Protein AF-A0A6B2G5B0-F1 (afdb_monomer_lite)

Foldseek 3Di:
DVQVVLVPPDAPAELEQEAALVCLQVSLLVSFLPDDLSNLSHQYHYHHPPDPDDDSPVVVLVSQQSNLVVCAPCVQQQWDQDPPPRAIDGRPVSVVRVCNVSVVSSVVSSVVSCSSVVHDHDGHHDPPD

pLDDT: mean 89.46, std 9.08, range [55.66, 98.06]

Radius of gyration: 15.15 Å; chains: 1; bounding box: 42×37×38 Å

InterPro domains:
  IPR000569 HECT domain [PF00632] (67-126)
  IPR000569 HECT domain [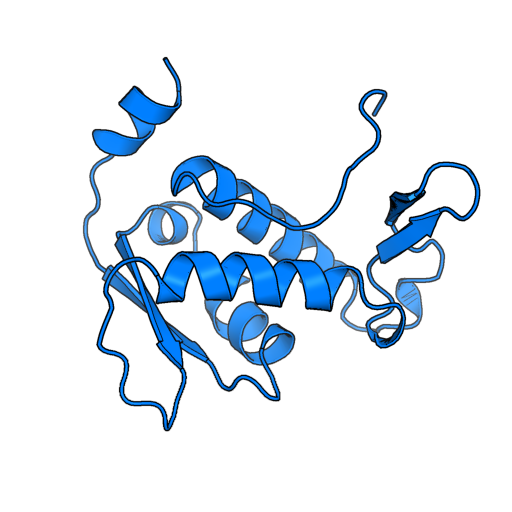PS50237] (36-129)
  IPR035983 HECT, E3 ligase catalytic domain [SSF56204] (3-125)
  IPR050409 E3 ubiquitin-protein ligase [PTHR11254] (13-126)

Organism: Myxobolus squamalis (NCBI:txid59785)

Secondary structure (DSSP, 8-state):
-HHHHHHTS---SEEEEEE-GGGHHHHHHHHHTTS-HHHHTSEEEEEETTS----TTHHHHHHHHHHHHHHT-GGGSSEEE-TTT--EEE-TTGGGSTTHHHHHHHHHHHHHHHHHTT---SS-B-TT-

Sequence (129 aa):
MFHQKCKFYPMMDILRLNICRKNILKDSLAQIVHLPSHDLHNRLNVVFVGEDGRDVGGIAREWFGSVSRALINPKHSIFKISSDNHLIQINPDSFSNPNHLLYFQFVGKIFAMALFHSAFITGSFDENI

Structure (mmCIF, N/CA/C/O backbone):
data_AF-A0A6B2G5B0-F1
#
_entry.id   AF-A0A6B2G5B0-F1
#
loop_
_atom_site.group_PDB
_atom_site.id
_atom_site.type_symbol
_atom_site.label_atom_id
_atom_site.label_alt_id
_atom_site.label_comp_id
_atom_site.label_asym_id
_atom_site.label_entity_id
_atom_site.label_seq_id
_atom_site.pdbx_PDB_ins_code
_atom_site.Cartn_x
_atom_site.Cartn_y
_atom_site.Cartn_z
_atom_site.occupancy
_atom_site.B_iso_or_equiv
_atom_site.auth_seq_id
_atom_site.auth_comp_id
_atom_site.auth_asym_id
_atom_site.auth_atom_id
_atom_site.pdbx_PDB_model_num
ATOM 1 N N . MET A 1 1 ? -2.666 24.833 4.550 1.00 64.38 1 MET A N 1
ATOM 2 C CA . MET A 1 1 ? -3.953 24.989 3.829 1.00 64.38 1 MET A CA 1
ATOM 3 C C . MET A 1 1 ? -4.638 23.650 3.500 1.00 64.38 1 MET A C 1
ATOM 5 O O . MET A 1 1 ? -5.817 23.529 3.792 1.00 64.38 1 MET A O 1
ATOM 9 N N . PHE A 1 2 ? -3.948 22.631 2.957 1.00 77.31 2 PHE A N 1
ATOM 10 C CA . PHE A 1 2 ? -4.556 21.332 2.578 1.00 77.31 2 PHE A CA 1
ATOM 11 C C . PHE A 1 2 ? -5.013 20.450 3.760 1.00 77.31 2 PHE A C 1
ATOM 13 O O . PHE A 1 2 ? -6.188 20.112 3.856 1.00 77.31 2 PHE A O 1
ATOM 20 N N . HIS A 1 3 ? -4.128 20.141 4.714 1.00 75.25 3 HIS A N 1
ATOM 21 C CA . HIS A 1 3 ? -4.466 19.287 5.866 1.00 75.25 3 HIS A CA 1
ATOM 22 C C . HIS A 1 3 ? -5.610 19.842 6.727 1.00 75.25 3 HIS A C 1
ATOM 24 O O . HIS A 1 3 ? -6.397 19.091 7.293 1.00 75.25 3 HIS A O 1
ATOM 30 N N . GLN A 1 4 ? -5.735 21.169 6.797 1.00 73.44 4 GLN A N 1
ATOM 31 C CA . GLN A 1 4 ? -6.843 21.818 7.490 1.00 73.44 4 GLN A CA 1
ATOM 32 C C . GLN A 1 4 ? -8.177 21.531 6.789 1.00 73.44 4 GLN A C 1
ATOM 34 O O . GLN A 1 4 ? -9.142 21.211 7.466 1.00 73.44 4 GLN A O 1
ATOM 39 N N . LYS A 1 5 ? -8.215 21.543 5.448 1.00 77.00 5 LYS A N 1
ATOM 40 C CA . LYS A 1 5 ? -9.405 21.146 4.679 1.00 77.00 5 LYS A CA 1
ATOM 41 C C . LYS A 1 5 ? -9.771 19.675 4.903 1.00 77.00 5 LYS A C 1
ATOM 43 O O . LYS A 1 5 ? -10.946 19.381 5.061 1.00 77.00 5 LYS A O 1
ATOM 48 N N . CYS A 1 6 ? -8.785 18.778 4.984 1.00 79.56 6 CYS A N 1
ATOM 49 C CA . CYS A 1 6 ? -9.034 17.352 5.244 1.00 79.56 6 CYS A CA 1
ATOM 50 C C . CYS A 1 6 ? -9.625 17.113 6.643 1.00 79.56 6 CYS A C 1
ATOM 52 O O . CYS A 1 6 ? -10.556 16.331 6.787 1.00 79.56 6 CYS A O 1
ATOM 54 N N . LYS A 1 7 ? -9.154 17.841 7.669 1.00 74.56 7 LYS A N 1
ATOM 55 C CA . LYS A 1 7 ? -9.688 17.744 9.043 1.00 74.56 7 LYS A CA 1
ATOM 56 C C . LYS A 1 7 ? -11.163 18.131 9.170 1.00 74.56 7 LYS A C 1
ATOM 58 O O . LYS A 1 7 ? -11.835 17.623 10.057 1.00 74.56 7 LYS A O 1
ATOM 63 N N . PHE A 1 8 ? -11.640 19.041 8.323 1.00 77.38 8 PHE A N 1
ATOM 64 C CA . PHE A 1 8 ? -13.038 19.480 8.302 1.00 77.38 8 PHE A CA 1
ATOM 65 C C . PHE A 1 8 ? -13.866 18.776 7.220 1.00 77.38 8 PHE A C 1
ATOM 67 O O . PHE A 1 8 ? -15.027 19.130 7.018 1.00 77.38 8 PHE A O 1
ATOM 74 N N . TYR A 1 9 ? -13.290 17.800 6.513 1.00 80.00 9 TYR A N 1
ATOM 75 C CA . TYR A 1 9 ? -14.040 17.003 5.554 1.00 80.00 9 TYR A CA 1
ATOM 76 C C . TYR A 1 9 ? -15.058 16.140 6.315 1.00 80.00 9 TYR A C 1
ATOM 78 O O . TYR A 1 9 ? -14.674 15.478 7.283 1.00 80.00 9 TYR A O 1
ATOM 86 N N . PRO A 1 10 ? -16.343 16.144 5.925 1.00 76.69 10 PRO A N 1
ATOM 87 C CA . PRO A 1 10 ? -17.363 15.396 6.641 1.00 76.69 10 PRO A CA 1
ATOM 88 C C . PRO A 1 10 ? -17.101 13.895 6.491 1.00 76.69 10 PRO A C 1
ATOM 90 O O . PRO A 1 10 ? -17.227 13.331 5.406 1.00 76.69 10 PRO A O 1
ATOM 93 N N . MET A 1 11 ? -16.715 13.259 7.595 1.00 80.06 11 MET A N 1
ATOM 94 C CA . MET A 1 11 ? -16.593 11.808 7.696 1.00 80.06 11 MET A CA 1
ATOM 95 C C . MET A 1 11 ? -17.946 11.266 8.137 1.00 80.06 11 MET A C 1
ATOM 97 O O . MET A 1 11 ? -18.412 11.601 9.226 1.00 80.06 11 MET A O 1
ATOM 101 N N . MET A 1 12 ? -18.582 10.472 7.280 1.00 78.31 12 MET A N 1
ATOM 102 C CA . MET A 1 12 ? -19.927 9.958 7.546 1.00 78.31 12 MET A CA 1
ATOM 103 C C . MET A 1 12 ? -19.887 8.632 8.311 1.00 78.31 12 MET A C 1
ATOM 105 O O . MET A 1 12 ? -20.834 8.326 9.030 1.00 78.31 12 MET A O 1
ATOM 109 N N . ASP A 1 13 ? -18.792 7.873 8.187 1.00 88.38 13 ASP A N 1
ATOM 110 C CA . ASP A 1 13 ? -18.653 6.548 8.797 1.00 88.38 13 ASP A CA 1
ATOM 111 C C . ASP A 1 13 ? -17.183 6.193 9.133 1.00 88.38 13 ASP A C 1
ATOM 113 O O . ASP A 1 13 ? -16.258 7.005 8.989 1.00 88.38 13 ASP A O 1
ATOM 117 N N . ILE A 1 14 ? -16.963 4.964 9.605 1.00 90.19 14 ILE A N 1
ATOM 118 C CA . ILE A 1 14 ? -15.665 4.344 9.866 1.00 90.19 14 ILE A CA 1
ATOM 119 C C . ILE A 1 14 ? -15.354 3.338 8.755 1.00 90.19 14 ILE A C 1
ATOM 121 O O . ILE A 1 14 ? -16.040 2.331 8.5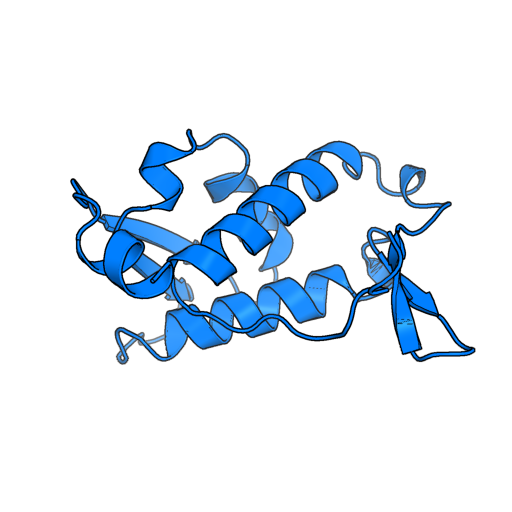94 1.00 90.19 14 ILE A O 1
ATOM 125 N N . LEU A 1 15 ? -14.236 3.538 8.056 1.00 93.75 15 LEU A N 1
ATOM 126 C CA . LEU A 1 15 ? -13.689 2.530 7.153 1.00 93.75 15 LEU A CA 1
ATOM 127 C C . LEU A 1 15 ? -12.881 1.514 7.967 1.00 93.75 15 LEU A C 1
ATOM 129 O O . LEU A 1 15 ? -11.727 1.765 8.331 1.00 93.75 15 LEU A O 1
ATOM 133 N N . ARG A 1 16 ? -13.488 0.362 8.272 1.00 93.88 16 ARG A N 1
ATOM 134 C CA . ARG A 1 16 ? -12.809 -0.735 8.971 1.00 93.88 16 ARG A CA 1
ATOM 135 C C . ARG A 1 16 ? -12.102 -1.661 7.986 1.00 93.88 16 ARG A C 1
ATOM 137 O O . ARG A 1 16 ? -12.754 -2.269 7.145 1.00 93.88 16 ARG A O 1
ATOM 144 N N . LEU A 1 17 ? -10.793 -1.828 8.155 1.00 95.06 17 LEU A N 1
ATOM 145 C CA . LEU A 1 17 ? -9.982 -2.774 7.388 1.00 95.06 17 LEU A CA 1
ATOM 146 C C . LEU A 1 17 ? -9.515 -3.912 8.293 1.00 95.06 17 LEU A C 1
ATOM 148 O O . LEU A 1 17 ? -8.831 -3.663 9.284 1.00 95.06 17 LEU A O 1
ATOM 152 N N . ASN A 1 18 ? -9.846 -5.154 7.949 1.00 95.44 18 ASN A N 1
ATOM 153 C CA . ASN A 1 18 ? -9.358 -6.334 8.669 1.00 95.44 18 ASN A CA 1
ATOM 154 C C . ASN A 1 18 ? -8.223 -6.969 7.863 1.00 95.44 18 ASN A C 1
ATOM 156 O O . ASN A 1 18 ? -8.443 -7.436 6.748 1.00 95.44 18 ASN A O 1
ATOM 160 N N . ILE A 1 19 ? -7.006 -6.952 8.400 1.00 96.75 19 ILE A N 1
ATOM 161 C CA . ILE A 1 19 ? -5.784 -7.251 7.649 1.00 96.75 19 ILE A CA 1
ATOM 162 C C . ILE A 1 19 ? -5.021 -8.400 8.306 1.00 96.75 19 ILE A C 1
ATOM 164 O O . ILE A 1 19 ? -4.695 -8.343 9.489 1.00 96.75 19 ILE A O 1
ATOM 168 N N . CYS A 1 20 ? -4.655 -9.429 7.546 1.00 96.00 20 CYS A N 1
ATOM 169 C CA . CYS A 1 20 ? -3.648 -10.395 7.968 1.00 96.00 20 CYS A CA 1
ATOM 170 C C . CYS A 1 20 ? -2.258 -9.896 7.554 1.00 96.00 20 CYS A C 1
ATOM 172 O O . CYS A 1 20 ? -1.999 -9.668 6.371 1.00 96.00 20 CYS A O 1
ATOM 174 N N . ARG A 1 21 ? -1.309 -9.789 8.496 1.00 93.94 21 ARG A N 1
ATOM 175 C CA . ARG A 1 21 ? 0.065 -9.332 8.189 1.00 93.94 21 ARG A CA 1
ATOM 176 C C . ARG A 1 21 ? 0.741 -10.155 7.095 1.00 93.94 21 ARG A C 1
ATOM 178 O O . ARG A 1 21 ? 1.445 -9.603 6.254 1.00 93.94 21 ARG A O 1
ATOM 185 N N . LYS A 1 22 ? 0.491 -11.469 7.078 1.00 94.56 22 LYS A N 1
ATOM 186 C CA . LYS A 1 22 ? 1.047 -12.392 6.076 1.00 94.56 22 LYS A CA 1
ATOM 187 C C . LYS A 1 22 ? 0.530 -12.110 4.659 1.00 94.56 22 LYS A C 1
ATOM 189 O O . LYS A 1 22 ? 1.232 -12.412 3.701 1.00 94.56 22 LYS A O 1
ATOM 194 N N . ASN A 1 23 ? -0.653 -11.505 4.531 1.00 95.06 23 ASN A N 1
ATOM 195 C CA . ASN A 1 23 ? -1.329 -11.220 3.262 1.00 95.06 23 ASN A CA 1
ATOM 196 C C . ASN A 1 23 ? -1.595 -9.722 3.055 1.00 95.06 23 ASN A C 1
ATOM 198 O O . ASN A 1 23 ? -2.494 -9.359 2.300 1.00 95.06 23 ASN A O 1
ATOM 202 N N . ILE A 1 24 ? -0.798 -8.848 3.682 1.00 96.50 24 ILE A N 1
ATOM 203 C CA . ILE A 1 24 ? -1.108 -7.418 3.814 1.00 96.50 24 ILE A CA 1
ATOM 204 C C . ILE A 1 24 ? -1.519 -6.737 2.503 1.00 96.50 24 ILE A C 1
ATOM 206 O O . ILE A 1 24 ? -2.501 -5.999 2.487 1.00 96.50 24 ILE A O 1
ATOM 210 N N . LEU A 1 25 ? -0.820 -7.008 1.394 1.00 95.81 25 LEU A N 1
ATOM 211 C CA . LEU A 1 25 ? -1.161 -6.432 0.093 1.00 95.81 25 LEU A CA 1
ATOM 212 C C . LEU A 1 25 ? -2.470 -6.972 -0.467 1.00 95.81 25 LEU A C 1
ATOM 214 O O . LEU A 1 25 ? -3.257 -6.192 -0.984 1.00 95.81 25 LEU A O 1
ATOM 218 N N . LYS A 1 26 ? -2.695 -8.286 -0.394 1.00 96.06 26 LYS A N 1
ATOM 219 C CA . LYS A 1 26 ? -3.895 -8.916 -0.957 1.00 96.06 26 LYS A CA 1
ATOM 220 C C . LYS A 1 26 ? -5.141 -8.487 -0.186 1.00 96.06 26 LYS A C 1
ATOM 222 O O . LYS A 1 26 ? -6.118 -8.082 -0.807 1.00 96.06 26 LYS A O 1
ATOM 227 N N . ASP A 1 27 ? -5.070 -8.498 1.143 1.00 97.94 27 ASP A N 1
ATOM 228 C CA . ASP A 1 27 ? -6.196 -8.126 2.004 1.00 97.94 27 ASP A CA 1
ATOM 229 C C . ASP A 1 27 ? -6.530 -6.637 1.871 1.00 97.94 27 ASP A C 1
ATOM 231 O O . ASP A 1 27 ? -7.704 -6.272 1.791 1.00 97.94 27 ASP A O 1
ATOM 235 N N . SER A 1 28 ? -5.504 -5.778 1.800 1.00 98.06 28 SER A N 1
ATOM 236 C CA . SER A 1 28 ? -5.694 -4.338 1.586 1.00 98.06 28 SER A CA 1
ATOM 237 C C . SER A 1 28 ? -6.261 -4.055 0.197 1.00 98.06 28 SER A C 1
ATOM 239 O O . SER A 1 28 ? -7.196 -3.269 0.069 1.00 98.06 28 SER A O 1
ATOM 241 N N . LEU A 1 29 ? -5.731 -4.717 -0.839 1.00 97.94 29 LEU A N 1
ATOM 242 C CA . LEU A 1 29 ? -6.200 -4.577 -2.215 1.00 97.94 29 LEU A CA 1
ATOM 243 C C . LEU A 1 29 ? -7.688 -4.911 -2.321 1.00 97.94 29 LEU A C 1
ATOM 245 O O . LEU A 1 29 ? -8.464 -4.086 -2.800 1.00 97.94 29 LEU A O 1
ATOM 249 N N . ALA A 1 30 ? -8.076 -6.091 -1.834 1.00 97.56 30 ALA A N 1
ATOM 250 C CA . ALA A 1 30 ? -9.444 -6.591 -1.913 1.00 97.56 30 ALA A CA 1
ATOM 251 C C . ALA A 1 30 ? -10.454 -5.660 -1.225 1.00 97.56 30 ALA A C 1
ATOM 253 O O . ALA A 1 30 ? -11.564 -5.490 -1.720 1.00 97.56 30 ALA A O 1
ATOM 254 N N . GLN A 1 31 ? -10.063 -5.035 -0.111 1.00 97.94 31 GLN A N 1
ATOM 255 C CA . GLN A 1 31 ? -10.942 -4.145 0.649 1.00 97.94 31 GLN A CA 1
ATOM 256 C C . GLN A 1 31 ? -10.981 -2.709 0.118 1.00 97.94 31 GLN A C 1
ATOM 258 O O . GLN A 1 31 ? -11.951 -2.018 0.390 1.00 97.94 31 GLN A O 1
ATOM 263 N N . ILE A 1 32 ? -9.968 -2.240 -0.620 1.00 97.81 32 ILE A N 1
ATOM 264 C CA . ILE A 1 32 ? -9.850 -0.819 -1.009 1.00 97.81 32 ILE A CA 1
ATOM 265 C C . ILE A 1 32 ? -10.142 -0.574 -2.488 1.00 97.81 32 ILE A C 1
ATOM 267 O O . ILE A 1 32 ? -10.702 0.467 -2.841 1.00 97.81 32 ILE A O 1
ATOM 271 N N . VAL A 1 33 ? -9.735 -1.481 -3.378 1.00 96.81 33 VAL A N 1
ATOM 272 C CA . VAL A 1 33 ? -9.626 -1.153 -4.809 1.00 96.81 33 VAL A CA 1
ATOM 273 C C . VAL A 1 33 ? -10.969 -0.819 -5.464 1.00 96.81 33 VAL A C 1
ATOM 275 O O . VAL A 1 33 ? -11.020 0.032 -6.348 1.00 96.81 33 VAL A O 1
ATOM 278 N N . HIS A 1 34 ? -12.064 -1.399 -4.973 1.00 95.75 34 HIS A N 1
ATOM 279 C CA . HIS A 1 34 ? -13.414 -1.151 -5.486 1.00 95.75 34 HIS A CA 1
ATOM 280 C C . HIS A 1 34 ? -14.215 -0.120 -4.681 1.00 95.75 34 HIS A C 1
ATOM 282 O O . HIS A 1 34 ? -15.318 0.231 -5.092 1.00 95.75 34 HIS A O 1
ATOM 288 N N . LEU A 1 35 ? -13.677 0.400 -3.571 1.00 96.00 35 LEU A N 1
ATOM 289 C CA . LEU A 1 35 ? -14.376 1.420 -2.790 1.00 96.00 35 LEU A CA 1
ATOM 290 C C . LEU A 1 35 ? -14.461 2.739 -3.565 1.00 96.00 35 LEU A C 1
ATOM 292 O O . LEU A 1 35 ? -13.476 3.138 -4.199 1.00 96.00 35 LEU A O 1
ATOM 296 N N . PRO A 1 36 ? -15.587 3.460 -3.503 1.00 93.44 36 PRO A N 1
ATOM 297 C CA . PRO A 1 36 ? -15.675 4.803 -4.052 1.00 93.44 36 PRO A CA 1
ATOM 298 C C . PRO A 1 36 ? -14.772 5.769 -3.270 1.00 93.44 36 PRO A C 1
ATOM 300 O O . PRO A 1 36 ? -14.470 5.569 -2.097 1.00 93.44 36 PRO A O 1
ATOM 303 N N . SER A 1 37 ? -14.331 6.853 -3.913 1.00 89.50 37 SER A N 1
ATOM 304 C CA . SER A 1 37 ? -13.361 7.779 -3.309 1.00 89.50 37 SER A CA 1
ATOM 305 C C . SER A 1 37 ? -13.844 8.425 -2.006 1.00 89.50 37 SER A C 1
ATOM 307 O O . SER A 1 37 ? -13.022 8.697 -1.138 1.00 89.50 37 SER A O 1
ATOM 309 N N . HIS A 1 38 ? -15.153 8.651 -1.842 1.00 89.19 38 HIS A N 1
ATOM 310 C CA . HIS A 1 38 ? -15.697 9.240 -0.613 1.00 89.19 38 HIS A CA 1
ATOM 311 C C . HIS A 1 38 ? -15.549 8.315 0.603 1.00 89.19 38 HIS A C 1
ATOM 313 O O . HIS A 1 38 ? -15.304 8.809 1.700 1.00 89.19 38 HIS A O 1
ATOM 319 N N . ASP A 1 39 ? -15.588 6.993 0.410 1.00 92.50 39 ASP A N 1
ATOM 320 C CA . ASP A 1 39 ? -15.389 6.030 1.498 1.00 92.50 39 ASP A CA 1
ATOM 321 C C . ASP A 1 39 ? -13.939 6.000 1.985 1.00 92.50 39 ASP A C 1
ATOM 323 O O . ASP A 1 39 ? -13.675 5.726 3.152 1.00 92.50 39 ASP A O 1
ATOM 327 N N . LEU A 1 40 ? -12.980 6.338 1.120 1.00 92.81 40 LEU A N 1
ATOM 328 C CA . LEU A 1 40 ? -11.558 6.393 1.478 1.00 92.81 40 LEU A CA 1
ATOM 329 C C . LEU A 1 40 ? -11.222 7.577 2.404 1.00 92.81 40 LEU A C 1
ATOM 331 O O . LEU A 1 40 ? -10.181 7.575 3.070 1.00 92.81 40 LEU A O 1
ATOM 335 N N . HIS A 1 41 ? -12.103 8.581 2.454 1.00 91.31 41 HIS A N 1
ATOM 336 C CA . HIS A 1 41 ? -11.994 9.747 3.333 1.00 91.31 41 HIS A CA 1
ATOM 337 C C . HIS A 1 41 ? -12.597 9.507 4.726 1.00 91.31 41 HIS A C 1
ATOM 339 O O . HIS A 1 41 ? -12.379 10.314 5.630 1.00 91.31 41 HIS A O 1
ATOM 345 N N . ASN A 1 42 ? -13.337 8.411 4.923 1.00 91.81 42 ASN A N 1
ATOM 346 C CA . ASN A 1 42 ? -13.887 8.048 6.227 1.00 91.81 42 ASN A CA 1
ATOM 347 C C . ASN A 1 42 ? -12.782 7.757 7.246 1.00 91.81 42 ASN A C 1
ATOM 349 O O . ASN A 1 42 ? -11.633 7.465 6.898 1.00 91.81 42 ASN A O 1
ATOM 353 N N . ARG A 1 43 ? -13.138 7.808 8.534 1.00 90.12 43 ARG A N 1
ATOM 354 C CA . ARG A 1 43 ? -12.186 7.539 9.615 1.00 90.12 43 ARG A CA 1
ATOM 355 C C . ARG A 1 43 ? -11.640 6.118 9.474 1.00 90.12 43 ARG A C 1
ATOM 357 O O . ARG A 1 43 ? -12.392 5.153 9.567 1.00 90.12 43 ARG A O 1
ATOM 364 N N . LEU A 1 44 ? -10.329 5.992 9.288 1.00 91.50 44 LEU A N 1
ATOM 365 C CA . LEU A 1 44 ? -9.683 4.700 9.089 1.00 91.50 44 LEU A CA 1
ATOM 366 C C . LEU A 1 44 ? -9.541 3.938 10.416 1.00 91.50 44 LEU A C 1
ATOM 368 O O . LEU A 1 44 ? -8.969 4.450 11.380 1.00 91.50 44 LEU A O 1
ATOM 372 N N . ASN A 1 45 ? -10.016 2.695 10.445 1.00 91.69 45 ASN A N 1
ATOM 373 C CA . ASN A 1 45 ? -9.825 1.761 11.550 1.00 91.69 45 ASN A CA 1
ATOM 374 C C . ASN A 1 45 ? -9.211 0.460 11.027 1.00 91.69 45 ASN A C 1
ATOM 376 O O . ASN A 1 45 ? -9.912 -0.402 10.498 1.00 91.69 45 ASN A O 1
ATOM 380 N N . VAL A 1 46 ? -7.894 0.319 11.160 1.00 93.19 46 VAL A N 1
ATOM 381 C CA . VAL A 1 46 ? -7.195 -0.904 10.755 1.00 93.19 46 VAL A CA 1
ATOM 382 C C . VAL A 1 46 ? -7.123 -1.866 11.933 1.00 93.19 46 VAL A C 1
ATOM 384 O O . VAL A 1 46 ? -6.709 -1.489 13.026 1.00 93.19 46 VAL A O 1
ATOM 387 N N . VAL A 1 47 ? -7.489 -3.120 11.687 1.00 92.94 47 VAL A N 1
ATOM 388 C CA . VAL A 1 47 ? -7.426 -4.218 12.648 1.00 92.94 47 VAL A CA 1
ATOM 389 C C . VAL A 1 47 ? -6.557 -5.316 12.057 1.00 92.94 47 VAL A C 1
ATOM 391 O O . VAL A 1 47 ? -6.911 -5.909 11.037 1.00 92.94 47 VAL A O 1
ATOM 394 N N . PHE A 1 48 ? -5.427 -5.607 12.699 1.00 93.62 48 PHE A N 1
ATOM 395 C CA . PHE A 1 48 ? -4.653 -6.795 12.362 1.00 93.62 48 PHE A CA 1
ATOM 396 C C . PHE A 1 48 ? -5.324 -8.027 12.974 1.00 93.62 48 PHE A C 1
ATOM 398 O O . PHE A 1 48 ? -5.513 -8.117 14.185 1.00 93.62 48 PHE A O 1
ATOM 405 N N . VAL A 1 49 ? -5.760 -8.953 12.120 1.00 92.75 49 VAL A N 1
ATOM 406 C CA . VAL A 1 49 ? -6.543 -10.122 12.542 1.00 92.75 49 VAL A CA 1
ATOM 407 C C . VAL A 1 49 ? -5.684 -11.031 13.418 1.00 92.75 49 VAL A C 1
ATOM 409 O O . VAL A 1 49 ? -4.605 -11.450 13.004 1.00 92.75 49 VAL A O 1
ATOM 412 N N . GLY A 1 50 ? -6.197 -11.371 14.603 1.00 88.75 50 GLY A N 1
ATOM 413 C CA . GLY A 1 50 ? -5.495 -12.205 15.582 1.00 88.75 50 GLY A CA 1
ATOM 414 C C . GLY A 1 50 ? -4.527 -11.441 16.491 1.00 88.75 50 GLY A C 1
ATOM 415 O O . GLY A 1 50 ? -3.788 -12.078 17.234 1.00 88.75 50 GLY A O 1
ATOM 416 N N . GLU A 1 51 ? -4.531 -10.106 16.448 1.00 86.31 51 GLU A N 1
ATOM 417 C CA . GLU A 1 51 ? -3.738 -9.247 17.333 1.00 86.31 51 GLU A CA 1
ATOM 418 C C . GLU A 1 51 ? -4.650 -8.398 18.226 1.00 86.31 51 GLU A C 1
ATOM 420 O O . GLU A 1 51 ? -5.670 -7.872 17.773 1.00 86.31 51 GLU A O 1
ATOM 425 N N . ASP A 1 52 ? -4.264 -8.227 19.493 1.00 73.75 52 ASP A N 1
ATOM 426 C CA . ASP A 1 52 ? -4.947 -7.325 20.423 1.00 73.75 52 ASP A CA 1
ATOM 427 C C . ASP A 1 52 ? -4.649 -5.865 20.040 1.00 73.75 52 ASP A C 1
ATOM 429 O O . ASP A 1 52 ? -3.710 -5.229 20.523 1.00 73.75 52 ASP A O 1
ATOM 433 N N . GLY A 1 53 ? -5.442 -5.322 19.117 1.00 65.19 53 GLY A N 1
ATOM 434 C CA . GLY A 1 53 ? -5.309 -3.945 18.647 1.00 65.19 53 GLY A CA 1
ATOM 435 C C . GLY A 1 53 ? -5.742 -2.937 19.713 1.00 65.19 53 GLY A C 1
ATOM 436 O O . GLY A 1 53 ? -6.934 -2.677 19.863 1.00 65.19 53 GLY A O 1
ATOM 437 N N . ARG A 1 54 ? -4.787 -2.351 20.449 1.00 57.75 54 ARG A N 1
ATOM 438 C CA . ARG A 1 54 ? -5.073 -1.357 21.507 1.00 57.75 54 ARG A CA 1
ATOM 439 C C . ARG A 1 54 ? -4.885 0.107 21.117 1.00 57.75 54 ARG A C 1
ATOM 441 O O . ARG A 1 54 ? -5.360 0.957 21.863 1.00 57.75 54 ARG A O 1
ATOM 448 N N . ASP A 1 55 ? -4.251 0.422 19.986 1.00 62.81 55 ASP A N 1
ATOM 449 C CA . ASP A 1 55 ? -3.843 1.806 19.708 1.00 62.81 55 ASP A CA 1
ATOM 450 C C . ASP A 1 55 ? -4.483 2.400 18.441 1.00 62.81 55 ASP A C 1
ATOM 452 O O . ASP A 1 55 ? -4.077 2.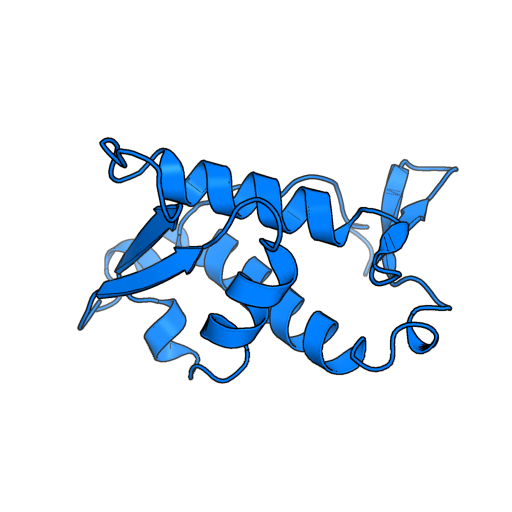139 17.301 1.00 62.81 55 ASP A O 1
ATOM 456 N N . VAL A 1 56 ? -5.514 3.223 18.659 1.00 58.41 56 VAL A N 1
ATOM 457 C CA . VAL A 1 56 ? -6.320 3.898 17.629 1.00 58.41 56 VAL A CA 1
ATOM 458 C C . VAL A 1 56 ? -5.522 5.074 17.049 1.00 58.41 56 VAL A C 1
ATOM 460 O O . VAL A 1 56 ? -5.775 6.239 17.334 1.00 58.41 56 VAL A O 1
ATOM 463 N N . GLY A 1 57 ? -4.505 4.765 16.249 1.00 68.62 57 GLY A N 1
ATOM 464 C CA . GLY A 1 57 ? -3.683 5.751 15.539 1.00 68.62 57 GLY A CA 1
ATOM 465 C C . GLY A 1 57 ? -2.313 5.210 15.145 1.00 68.62 57 GLY A C 1
ATOM 466 O O . GLY A 1 57 ? -1.869 5.419 14.014 1.00 68.62 57 GLY A O 1
ATOM 467 N N . GLY A 1 58 ? -1.678 4.444 16.037 1.00 82.81 58 GLY A N 1
ATOM 468 C CA . GLY A 1 58 ? -0.424 3.742 15.744 1.00 82.81 58 GLY A CA 1
ATOM 469 C C . GLY A 1 58 ? -0.599 2.689 14.649 1.00 82.81 58 GLY A C 1
ATOM 470 O O . GLY A 1 58 ? 0.174 2.657 13.693 1.00 82.81 58 GLY A O 1
ATOM 471 N N . ILE A 1 59 ? -1.682 1.912 14.724 1.00 89.19 59 ILE A N 1
ATOM 472 C CA . ILE A 1 59 ? -1.932 0.788 13.811 1.00 89.19 59 ILE A CA 1
ATOM 473 C C . ILE A 1 59 ? -2.172 1.260 12.369 1.00 89.19 59 ILE A C 1
ATOM 475 O O . ILE A 1 59 ? -1.661 0.662 11.427 1.00 89.19 59 ILE A O 1
ATOM 479 N N . ALA A 1 60 ? -2.895 2.367 12.170 1.00 90.38 60 ALA A N 1
ATOM 480 C CA . ALA A 1 60 ? -3.114 2.918 10.831 1.00 90.38 60 ALA A CA 1
ATOM 481 C C . ALA A 1 60 ? -1.794 3.371 10.180 1.00 90.38 60 ALA A C 1
ATOM 483 O O . ALA A 1 60 ? -1.528 3.048 9.022 1.00 90.38 60 ALA A O 1
ATOM 484 N N . ARG A 1 61 ? -0.933 4.071 10.934 1.00 90.00 61 ARG A N 1
ATOM 485 C CA . ARG A 1 61 ? 0.398 4.491 10.459 1.00 90.00 61 ARG A CA 1
ATOM 486 C C . ARG A 1 61 ? 1.285 3.292 10.140 1.00 90.00 61 ARG A C 1
ATOM 488 O O . ARG A 1 61 ? 1.939 3.264 9.099 1.00 90.00 61 ARG A O 1
ATOM 495 N N . GLU A 1 62 ? 1.274 2.292 11.013 1.00 92.56 62 GLU A N 1
ATOM 496 C CA . GLU A 1 62 ? 1.996 1.040 10.807 1.00 92.56 62 GLU A CA 1
ATOM 497 C C . GLU A 1 62 ? 1.523 0.313 9.540 1.00 92.56 62 GLU A C 1
ATOM 499 O O . GLU A 1 62 ? 2.342 -0.193 8.765 1.00 92.56 62 GLU A O 1
ATOM 504 N N . TRP A 1 63 ? 0.212 0.291 9.298 1.00 95.12 63 TRP A N 1
ATOM 505 C CA . TRP A 1 63 ? -0.373 -0.301 8.103 1.00 95.12 63 TRP A CA 1
ATOM 506 C C . TRP A 1 63 ? 0.096 0.404 6.826 1.00 95.12 63 TRP A C 1
ATOM 508 O O . TRP A 1 63 ? 0.603 -0.279 5.937 1.00 95.12 63 TRP A O 1
ATOM 518 N N . PHE A 1 64 ? 0.057 1.741 6.754 1.00 96.12 64 PHE A N 1
ATOM 519 C CA . PHE A 1 64 ? 0.599 2.486 5.603 1.00 96.12 64 PHE A CA 1
ATOM 520 C C . PHE A 1 64 ? 2.085 2.182 5.359 1.00 96.12 64 PHE A C 1
ATOM 522 O O . PHE A 1 64 ? 2.495 1.902 4.226 1.00 96.12 64 PHE A O 1
ATOM 529 N N . GLY A 1 65 ? 2.896 2.166 6.421 1.00 94.38 65 GLY A N 1
ATOM 530 C CA . GLY A 1 65 ? 4.317 1.819 6.331 1.00 94.38 65 GLY A CA 1
ATOM 531 C C . GLY A 1 65 ? 4.556 0.374 5.880 1.00 94.38 65 GLY A C 1
ATOM 532 O O . GLY A 1 65 ? 5.538 0.073 5.207 1.00 94.38 65 GLY A O 1
ATOM 533 N N . SER A 1 66 ? 3.669 -0.551 6.233 1.00 95.44 66 SER A N 1
ATOM 534 C CA . SER A 1 66 ? 3.788 -1.964 5.858 1.00 95.44 66 SER A CA 1
ATOM 535 C C . SER A 1 66 ? 3.302 -2.230 4.429 1.00 95.44 66 SER A C 1
ATOM 537 O O . SER A 1 66 ? 3.969 -2.951 3.689 1.00 95.44 66 SER A O 1
ATOM 539 N N . VAL A 1 67 ? 2.200 -1.601 4.006 1.00 96.56 67 VAL A N 1
ATOM 540 C CA . VAL A 1 67 ? 1.706 -1.655 2.619 1.00 96.56 67 VAL A CA 1
ATOM 541 C C . VAL A 1 67 ? 2.732 -1.057 1.660 1.00 96.56 67 VAL A C 1
ATOM 543 O O . VAL A 1 67 ? 3.077 -1.698 0.671 1.00 96.56 67 VAL A O 1
ATOM 546 N N . SER A 1 68 ? 3.272 0.128 1.962 1.00 94.06 68 SER A N 1
ATOM 547 C CA . SER A 1 68 ? 4.273 0.780 1.103 1.00 94.06 68 SER A CA 1
ATOM 548 C C . SER A 1 68 ? 5.555 -0.048 0.961 1.00 94.06 68 SER A C 1
ATOM 550 O O . SER A 1 68 ? 5.997 -0.283 -0.161 1.00 94.06 68 SER A O 1
ATOM 552 N N . ARG A 1 69 ? 6.092 -0.603 2.059 1.00 94.44 69 ARG A N 1
ATOM 553 C CA . ARG A 1 69 ? 7.230 -1.544 2.007 1.00 94.44 69 ARG A CA 1
ATOM 554 C C . ARG A 1 69 ? 6.941 -2.802 1.190 1.00 94.44 69 ARG A C 1
ATOM 556 O O . ARG A 1 69 ? 7.830 -3.313 0.516 1.00 94.44 69 ARG A O 1
ATOM 563 N N . ALA A 1 70 ? 5.717 -3.317 1.250 1.00 94.75 70 ALA A N 1
ATOM 564 C CA . ALA A 1 70 ? 5.342 -4.473 0.452 1.00 94.75 70 ALA A CA 1
ATOM 565 C C . ALA A 1 70 ? 5.217 -4.117 -1.041 1.00 94.75 70 ALA A C 1
ATOM 567 O O . ALA A 1 70 ? 5.650 -4.900 -1.879 1.00 94.75 70 ALA A O 1
ATOM 568 N N . LEU A 1 71 ? 4.706 -2.932 -1.393 1.00 94.06 71 LEU A N 1
ATOM 569 C CA . LEU A 1 71 ? 4.603 -2.475 -2.788 1.00 94.06 71 LEU A CA 1
ATOM 570 C C . LEU A 1 71 ? 5.971 -2.323 -3.472 1.00 94.06 71 LEU A C 1
ATOM 572 O O . LEU A 1 71 ? 6.096 -2.649 -4.651 1.00 94.06 71 LEU A O 1
ATOM 576 N N . ILE A 1 72 ? 6.990 -1.863 -2.739 1.00 92.25 72 ILE A N 1
ATOM 577 C CA . ILE A 1 72 ? 8.362 -1.705 -3.259 1.00 92.25 72 ILE A CA 1
ATOM 578 C C . ILE A 1 72 ? 9.171 -3.008 -3.255 1.00 92.25 72 ILE A C 1
ATOM 580 O O . ILE A 1 72 ? 10.298 -3.031 -3.744 1.00 92.25 72 ILE A O 1
ATOM 584 N N . ASN A 1 73 ? 8.631 -4.095 -2.696 1.00 91.88 73 ASN A N 1
ATOM 585 C CA . ASN A 1 73 ? 9.316 -5.379 -2.687 1.00 91.88 73 ASN A CA 1
ATOM 586 C C . ASN A 1 73 ? 9.305 -5.985 -4.106 1.00 91.88 73 ASN A C 1
ATOM 588 O O . ASN A 1 73 ? 8.219 -6.261 -4.633 1.00 91.88 73 ASN A O 1
ATOM 592 N N . PRO A 1 74 ? 10.480 -6.284 -4.700 1.00 89.94 74 PRO A N 1
ATOM 593 C CA . PRO A 1 74 ? 10.574 -6.811 -6.063 1.00 89.94 74 PRO A CA 1
ATOM 594 C C . PRO A 1 74 ? 9.754 -8.085 -6.302 1.00 89.94 74 PRO A C 1
ATOM 596 O O . PRO A 1 74 ? 9.292 -8.320 -7.415 1.00 89.94 74 PRO A O 1
ATOM 599 N N . LYS A 1 75 ? 9.490 -8.882 -5.255 1.00 90.94 75 LYS A N 1
ATOM 600 C CA . LYS A 1 75 ? 8.672 -10.105 -5.344 1.00 90.94 75 LYS A CA 1
ATOM 601 C C . LYS A 1 75 ? 7.250 -9.860 -5.854 1.00 90.94 75 LYS A C 1
ATOM 603 O O . LYS A 1 75 ? 6.641 -10.782 -6.385 1.00 90.94 75 LYS A O 1
ATOM 608 N N . HIS A 1 76 ? 6.708 -8.653 -5.689 1.00 90.50 76 HIS A N 1
ATOM 609 C CA . HIS A 1 76 ? 5.361 -8.316 -6.162 1.00 90.50 76 HIS A CA 1
ATOM 610 C C . HIS A 1 76 ? 5.341 -7.728 -7.577 1.00 90.50 76 HIS A C 1
ATOM 612 O O . HIS A 1 76 ? 4.263 -7.578 -8.152 1.00 90.50 76 HIS A O 1
ATOM 618 N N . SER A 1 77 ? 6.517 -7.438 -8.146 1.00 93.56 77 SER A N 1
ATOM 619 C CA . SER A 1 77 ? 6.703 -6.937 -9.512 1.00 93.56 77 SER A CA 1
ATOM 620 C C . SER A 1 77 ? 5.944 -5.643 -9.839 1.00 93.56 77 SER A C 1
ATOM 622 O O . SER A 1 77 ? 5.717 -5.362 -11.004 1.00 93.56 77 SER A O 1
ATOM 624 N N . ILE A 1 78 ? 5.571 -4.823 -8.850 1.00 94.81 78 ILE A N 1
ATOM 625 C CA . ILE A 1 78 ? 4.849 -3.557 -9.091 1.00 94.81 78 ILE A CA 1
ATOM 626 C C . ILE A 1 78 ? 5.823 -2.397 -9.294 1.00 94.81 78 ILE A C 1
ATOM 628 O O . ILE A 1 78 ? 5.776 -1.693 -10.304 1.00 94.81 78 ILE A O 1
ATOM 632 N N . PHE A 1 79 ? 6.740 -2.232 -8.346 1.00 94.50 79 PHE A N 1
ATOM 633 C CA . PHE A 1 79 ? 7.780 -1.215 -8.374 1.00 94.50 79 PHE A CA 1
ATOM 634 C C . PHE A 1 79 ? 9.166 -1.847 -8.367 1.00 94.50 79 PHE A C 1
ATOM 636 O O . PHE A 1 79 ? 9.349 -2.994 -7.953 1.00 94.50 79 PHE A O 1
ATOM 643 N N . LYS A 1 80 ? 10.147 -1.055 -8.789 1.00 92.56 80 LYS A N 1
ATOM 644 C CA . LYS A 1 80 ? 11.571 -1.310 -8.600 1.00 92.56 80 LYS A CA 1
ATOM 645 C C . LYS A 1 80 ? 12.215 -0.104 -7.925 1.00 92.56 80 LYS A C 1
ATOM 647 O O . LYS A 1 80 ? 11.760 1.025 -8.097 1.00 92.56 80 LYS A O 1
ATOM 652 N N . ILE A 1 81 ? 13.280 -0.354 -7.175 1.00 90.50 81 ILE A N 1
ATOM 653 C CA . ILE A 1 81 ? 14.154 0.700 -6.665 1.00 90.50 81 ILE A CA 1
ATOM 654 C C . ILE A 1 81 ? 15.319 0.804 -7.642 1.00 90.50 81 ILE A C 1
ATOM 656 O O . ILE A 1 81 ? 15.987 -0.195 -7.910 1.00 90.50 81 ILE A O 1
ATOM 660 N N . SER A 1 82 ? 15.523 1.991 -8.202 1.00 88.56 82 SER A N 1
ATOM 661 C CA . SER A 1 82 ? 16.657 2.272 -9.077 1.00 88.56 82 SER A CA 1
ATOM 662 C C . SER A 1 82 ? 17.972 2.075 -8.319 1.00 88.56 82 SER A C 1
ATOM 664 O O . SER A 1 82 ? 18.118 2.534 -7.184 1.00 88.56 82 SER A O 1
ATOM 666 N N . SER A 1 83 ? 18.936 1.400 -8.947 1.00 86.69 83 SER A N 1
ATOM 667 C CA . SER A 1 83 ? 20.287 1.230 -8.401 1.00 86.69 83 SER A CA 1
ATOM 668 C C . SER A 1 83 ? 21.036 2.551 -8.278 1.00 86.69 83 SER A C 1
ATOM 670 O O . SER A 1 83 ? 21.879 2.688 -7.398 1.00 86.69 83 SER A O 1
ATOM 672 N N . ASP A 1 84 ? 20.716 3.511 -9.143 1.00 87.25 84 ASP A N 1
ATOM 673 C CA . ASP A 1 84 ? 21.578 4.668 -9.383 1.00 87.25 84 ASP A CA 1
ATOM 674 C C . ASP A 1 84 ? 21.248 5.829 -8.442 1.00 87.25 84 ASP A C 1
ATOM 676 O O . ASP A 1 84 ? 22.125 6.590 -8.044 1.00 87.25 84 ASP A O 1
ATOM 680 N N . ASN A 1 85 ? 19.973 5.968 -8.074 1.00 85.69 85 ASN A N 1
ATOM 681 C CA . ASN A 1 85 ? 19.476 7.082 -7.264 1.00 85.69 85 ASN A CA 1
ATOM 682 C C . ASN A 1 85 ? 18.519 6.653 -6.142 1.00 85.69 85 ASN A C 1
ATOM 684 O O . ASN A 1 85 ? 17.947 7.506 -5.469 1.00 85.69 85 ASN A O 1
ATOM 688 N N . HIS A 1 86 ? 18.330 5.343 -5.937 1.00 86.50 86 HIS A N 1
ATOM 689 C CA . HIS A 1 86 ? 17.430 4.777 -4.926 1.00 86.50 86 HIS A CA 1
ATOM 690 C C . HIS A 1 86 ? 15.970 5.262 -5.010 1.00 86.50 86 HIS A C 1
ATOM 692 O O . HIS A 1 86 ? 15.210 5.112 -4.050 1.00 86.50 86 HIS A O 1
ATOM 698 N N . LEU A 1 87 ? 15.554 5.796 -6.165 1.00 91.50 87 LEU A N 1
ATOM 699 C CA . LEU A 1 87 ? 14.177 6.215 -6.404 1.00 91.50 87 LEU A CA 1
ATOM 700 C C . LEU A 1 87 ? 13.289 5.022 -6.756 1.00 91.50 87 LEU A C 1
ATOM 702 O O . LEU A 1 87 ? 13.704 4.079 -7.438 1.00 91.50 87 LEU A O 1
ATOM 706 N N . ILE A 1 88 ? 12.040 5.088 -6.310 1.00 91.88 88 ILE A N 1
ATOM 707 C CA . ILE A 1 88 ? 10.982 4.157 -6.683 1.00 91.88 88 ILE A CA 1
ATOM 708 C C . ILE A 1 88 ? 10.525 4.491 -8.102 1.00 91.88 88 ILE A C 1
ATOM 710 O O . ILE A 1 88 ? 10.100 5.608 -8.391 1.00 91.88 88 ILE A O 1
ATOM 714 N N . GLN A 1 89 ? 10.556 3.490 -8.975 1.00 92.88 89 GLN A N 1
ATOM 715 C CA . GLN A 1 89 ? 10.071 3.572 -10.348 1.00 92.88 89 GLN A CA 1
ATOM 716 C C . GLN A 1 89 ? 9.100 2.429 -10.626 1.00 92.88 89 GLN A C 1
ATOM 718 O O . GLN A 1 89 ? 9.227 1.341 -10.054 1.00 92.88 89 GLN A O 1
ATOM 723 N N . ILE A 1 90 ? 8.138 2.653 -11.525 1.00 94.06 90 ILE A N 1
ATOM 724 C CA . ILE A 1 90 ? 7.289 1.569 -12.031 1.00 94.06 90 ILE A CA 1
ATOM 725 C C . ILE A 1 90 ? 8.194 0.472 -12.600 1.00 94.06 90 ILE A C 1
ATOM 727 O O . ILE A 1 90 ? 9.145 0.752 -13.336 1.00 94.06 90 ILE A O 1
ATOM 731 N N . ASN A 1 91 ? 7.910 -0.781 -12.245 1.00 94.62 91 ASN A N 1
ATOM 732 C CA . ASN A 1 91 ? 8.606 -1.900 -12.856 1.00 94.62 91 ASN A CA 1
ATOM 733 C C . ASN A 1 91 ? 8.144 -2.034 -14.324 1.00 94.62 91 ASN A C 1
ATOM 735 O O . ASN A 1 91 ? 6.957 -2.310 -14.541 1.00 94.62 91 ASN A O 1
ATOM 739 N N . PRO A 1 92 ? 9.027 -1.864 -15.331 1.00 94.19 92 PRO A N 1
ATOM 740 C CA . PRO A 1 92 ? 8.650 -2.065 -16.733 1.00 94.19 92 PRO A CA 1
ATOM 741 C C . PRO A 1 92 ? 8.135 -3.489 -16.984 1.00 94.19 92 PRO A C 1
ATOM 743 O O . PRO A 1 92 ? 7.228 -3.678 -17.789 1.00 94.19 92 PRO A O 1
ATOM 746 N N . ASP A 1 93 ? 8.608 -4.463 -16.201 1.00 95.62 93 ASP A N 1
ATOM 747 C CA . ASP A 1 93 ? 8.185 -5.862 -16.283 1.00 95.62 93 ASP A CA 1
ATOM 748 C C . ASP A 1 93 ? 6.978 -6.184 -15.391 1.00 95.62 93 ASP A C 1
ATOM 750 O O . ASP A 1 93 ? 6.717 -7.344 -15.061 1.00 95.62 93 ASP A O 1
ATOM 754 N N . SER A 1 94 ? 6.215 -5.167 -14.972 1.00 96.56 94 SER A N 1
ATOM 755 C CA . SER A 1 94 ? 5.074 -5.365 -14.071 1.00 96.56 94 SER A CA 1
ATOM 756 C C . SER A 1 94 ? 3.988 -6.273 -14.635 1.00 96.56 94 SER A C 1
ATOM 758 O O . SER A 1 94 ? 3.303 -6.933 -13.860 1.00 96.56 94 SER A O 1
ATOM 760 N N . PHE A 1 95 ? 3.885 -6.392 -15.960 1.00 96.12 95 PHE A N 1
ATOM 761 C CA . PHE A 1 95 ? 2.958 -7.301 -16.641 1.00 96.12 95 PHE A CA 1
ATOM 762 C C . PHE A 1 95 ? 3.158 -8.783 -16.269 1.00 96.12 95 PHE A C 1
ATOM 764 O O . PHE A 1 95 ? 2.240 -9.584 -16.431 1.00 96.12 95 PHE A O 1
ATOM 771 N N . SER A 1 96 ? 4.330 -9.159 -15.740 1.00 95.06 96 SER A N 1
ATOM 772 C CA . SER A 1 96 ? 4.578 -10.496 -15.177 1.00 95.06 96 SER A CA 1
ATOM 773 C C . SER A 1 96 ? 3.670 -10.817 -13.979 1.00 95.06 96 SER A C 1
ATOM 775 O O . SER A 1 96 ? 3.398 -11.984 -13.693 1.00 95.06 96 SER A O 1
ATOM 777 N N . ASN A 1 97 ? 3.152 -9.788 -13.302 1.00 94.00 97 ASN A N 1
ATOM 778 C CA . ASN A 1 97 ? 2.054 -9.908 -12.359 1.00 94.00 97 ASN A CA 1
ATOM 779 C C . ASN A 1 97 ? 0.720 -9.690 -13.106 1.00 94.00 97 ASN A C 1
ATOM 781 O O . ASN A 1 97 ? 0.426 -8.563 -13.513 1.00 94.00 97 ASN A O 1
ATOM 785 N N . PRO A 1 98 ? -0.149 -10.712 -13.223 1.00 95.38 98 PRO A N 1
ATOM 786 C CA . PRO A 1 98 ? -1.398 -10.603 -13.984 1.00 95.38 98 PRO A CA 1
ATOM 787 C C . PRO A 1 98 ? -2.369 -9.556 -13.418 1.00 95.38 98 PRO A C 1
ATOM 789 O O . PRO A 1 98 ? -3.253 -9.085 -14.125 1.00 95.38 98 PRO A O 1
ATOM 792 N N . ASN A 1 99 ? -2.192 -9.153 -12.156 1.00 95.56 99 ASN A N 1
ATOM 793 C CA . ASN A 1 99 ? -3.022 -8.153 -11.490 1.00 95.56 99 ASN A CA 1
ATOM 794 C C . ASN A 1 99 ? -2.373 -6.757 -11.448 1.00 95.56 99 ASN A C 1
ATOM 796 O O . ASN A 1 99 ? -2.846 -5.898 -10.704 1.00 95.56 99 ASN A O 1
ATOM 800 N N . HIS A 1 100 ? -1.286 -6.502 -12.187 1.00 96.12 100 HIS A N 1
ATOM 801 C CA . HIS A 1 100 ? -0.509 -5.262 -12.049 1.00 96.12 100 HIS A CA 1
ATOM 802 C C . HIS A 1 100 ? -1.329 -3.975 -12.240 1.00 96.12 100 HIS A C 1
ATOM 804 O O . HIS A 1 100 ? -1.167 -3.036 -11.464 1.00 96.12 100 HIS A O 1
ATOM 810 N N . LEU A 1 101 ? -2.283 -3.945 -13.179 1.00 97.06 101 LEU A N 1
ATOM 811 C CA . LEU A 1 101 ? -3.173 -2.791 -13.374 1.00 97.06 101 LEU A CA 1
ATOM 812 C C . LEU A 1 101 ? -4.058 -2.523 -12.150 1.00 97.06 101 LEU A C 1
ATOM 814 O O . LEU A 1 101 ? -4.239 -1.372 -11.750 1.00 97.06 101 LEU A O 1
ATOM 818 N N . LEU A 1 102 ? -4.567 -3.585 -11.522 1.00 97.00 102 LEU A N 1
ATOM 819 C CA . LEU A 1 102 ? -5.362 -3.486 -10.299 1.00 97.00 102 LEU A CA 1
ATOM 820 C C . LEU A 1 102 ? -4.501 -2.970 -9.137 1.00 97.00 102 LEU A C 1
ATOM 822 O O . LEU A 1 102 ? -4.940 -2.125 -8.357 1.00 97.00 102 LEU A O 1
ATOM 826 N N . TYR A 1 103 ? -3.243 -3.410 -9.069 1.00 97.06 103 TYR A N 1
ATOM 827 C CA . TYR A 1 103 ? -2.272 -2.872 -8.123 1.00 97.06 103 TYR A CA 1
ATOM 828 C C . TYR A 1 103 ? -1.955 -1.395 -8.381 1.00 97.06 103 TYR A C 1
ATOM 830 O O . TYR A 1 103 ? -1.887 -0.646 -7.413 1.00 97.06 103 TYR A O 1
ATOM 838 N N . PHE A 1 104 ? -1.830 -0.929 -9.627 1.00 96.69 104 PHE A N 1
ATOM 839 C CA . PHE A 1 104 ? -1.618 0.500 -9.901 1.00 96.69 104 PHE A CA 1
ATOM 840 C C . PHE A 1 104 ? -2.814 1.365 -9.482 1.00 96.69 104 PHE A C 1
ATOM 842 O O . PHE A 1 104 ? -2.621 2.415 -8.868 1.00 96.69 104 PHE A O 1
ATOM 849 N N . GLN A 1 105 ? -4.051 0.909 -9.717 1.00 97.12 105 GLN A N 1
ATOM 850 C CA . GLN A 1 105 ? -5.242 1.595 -9.191 1.00 97.12 105 GLN A CA 1
ATOM 851 C C . GLN A 1 105 ? -5.228 1.658 -7.660 1.00 97.12 105 GLN A C 1
ATOM 853 O O . GLN A 1 105 ? -5.508 2.698 -7.059 1.00 97.12 105 GLN A O 1
ATOM 858 N N . PHE A 1 106 ? -4.873 0.546 -7.021 1.00 97.50 106 PHE A N 1
ATOM 859 C CA . PHE A 1 106 ? -4.753 0.463 -5.572 1.00 97.50 106 PHE A CA 1
ATOM 860 C C . PHE A 1 106 ? -3.665 1.377 -5.011 1.00 97.50 106 PHE A C 1
ATOM 862 O O . PHE A 1 106 ? -3.918 2.082 -4.040 1.00 97.50 106 PHE A O 1
ATOM 869 N N . VAL A 1 107 ? -2.493 1.438 -5.642 1.00 96.38 107 VAL A N 1
ATOM 870 C CA . VAL A 1 107 ? -1.410 2.364 -5.281 1.00 96.38 107 VAL A CA 1
ATOM 871 C C . VAL A 1 107 ? -1.905 3.808 -5.297 1.00 96.38 107 VAL A C 1
ATOM 873 O O . VAL A 1 107 ? -1.688 4.529 -4.325 1.00 96.38 107 VAL A O 1
ATOM 876 N N . GLY A 1 108 ? -2.616 4.217 -6.355 1.00 95.62 108 GLY A N 1
ATOM 877 C CA . GLY A 1 108 ? -3.185 5.565 -6.440 1.00 95.62 108 GLY A CA 1
ATOM 878 C C . GLY A 1 108 ? -4.110 5.879 -5.260 1.00 95.62 108 GLY A C 1
ATOM 879 O O . GLY A 1 108 ? -4.010 6.947 -4.654 1.00 95.62 108 GLY A O 1
ATOM 880 N N . LYS A 1 109 ? -4.949 4.915 -4.862 1.00 96.88 109 LYS A N 1
ATOM 881 C CA . LYS A 1 109 ? -5.806 5.034 -3.670 1.00 96.88 109 LYS A CA 1
ATOM 882 C C . LYS A 1 109 ? -4.998 5.101 -2.374 1.00 96.88 109 LYS A C 1
ATOM 884 O O . LYS A 1 109 ? -5.308 5.935 -1.530 1.00 96.88 109 LYS A O 1
ATOM 889 N N . ILE A 1 110 ? -3.949 4.292 -2.218 1.00 96.44 110 ILE A N 1
ATOM 890 C CA . ILE A 1 110 ? -3.072 4.329 -1.037 1.00 96.44 110 ILE A CA 1
ATOM 891 C C . ILE A 1 110 ? -2.382 5.687 -0.900 1.00 96.44 110 ILE A C 1
ATOM 893 O O . ILE A 1 110 ? -2.338 6.222 0.206 1.00 96.44 110 ILE A O 1
ATOM 897 N N . PHE A 1 111 ? -1.895 6.281 -1.993 1.00 94.38 111 PHE A N 1
ATOM 898 C CA . PHE A 1 111 ? -1.274 7.611 -1.949 1.00 94.38 111 PHE A CA 1
ATOM 899 C C . PHE A 1 111 ? -2.287 8.700 -1.606 1.00 94.38 111 PHE A C 1
ATOM 901 O O . PHE A 1 111 ? -2.020 9.527 -0.735 1.00 94.38 111 PHE A O 1
ATOM 908 N N . ALA A 1 112 ? -3.474 8.662 -2.217 1.00 94.06 112 ALA A N 1
ATOM 909 C CA . ALA A 1 112 ? -4.551 9.589 -1.884 1.00 94.06 112 ALA A CA 1
ATOM 910 C C . ALA A 1 112 ? -4.952 9.486 -0.401 1.00 94.06 112 ALA A C 1
ATOM 912 O O . ALA A 1 112 ? -5.052 10.501 0.289 1.00 94.06 112 ALA A O 1
ATOM 913 N N . MET A 1 113 ? -5.110 8.263 0.114 1.00 94.88 113 MET A N 1
ATOM 914 C CA . MET A 1 113 ? -5.408 8.018 1.525 1.00 94.88 113 MET A CA 1
ATOM 915 C C . MET A 1 113 ? -4.278 8.494 2.442 1.00 94.88 113 MET A C 1
ATOM 917 O O . MET A 1 113 ? -4.559 9.111 3.464 1.00 94.88 113 MET A O 1
ATOM 921 N N . ALA A 1 114 ? -3.012 8.244 2.098 1.00 93.38 114 ALA A N 1
ATOM 922 C CA . ALA A 1 114 ? -1.874 8.675 2.908 1.00 93.38 114 ALA A CA 1
ATOM 923 C C . ALA A 1 114 ? -1.820 10.206 3.031 1.00 93.38 114 ALA A C 1
ATOM 925 O O . ALA A 1 114 ? -1.680 10.731 4.136 1.00 93.38 114 ALA A O 1
ATOM 926 N N . LEU A 1 115 ? -2.034 10.920 1.920 1.00 91.88 115 LEU A N 1
ATOM 927 C CA . LEU A 1 115 ? -2.132 12.382 1.908 1.00 91.88 115 LEU A CA 1
ATOM 928 C C . LEU A 1 115 ? -3.307 12.881 2.758 1.00 91.88 115 LEU A C 1
ATOM 930 O O . LEU A 1 115 ? -3.142 13.785 3.576 1.00 91.88 115 LEU A O 1
ATOM 934 N N . PHE A 1 116 ? -4.488 12.282 2.595 1.00 90.81 116 PHE A N 1
ATOM 935 C CA . PHE A 1 116 ? -5.693 12.694 3.315 1.00 90.81 116 PHE A CA 1
ATOM 936 C C . PHE A 1 116 ? -5.576 12.455 4.832 1.00 90.81 116 PHE A C 1
ATOM 938 O O . PHE A 1 116 ? -5.871 13.343 5.634 1.00 90.81 116 PHE A O 1
ATOM 945 N N . HIS A 1 117 ? -5.079 11.282 5.233 1.00 89.56 117 HIS A N 1
ATOM 946 C CA . HIS A 1 117 ? -4.941 10.869 6.637 1.00 89.56 117 HIS A CA 1
ATOM 947 C C . HIS A 1 117 ? -3.633 11.333 7.293 1.00 89.56 117 HIS A C 1
ATOM 949 O O . HIS A 1 117 ? -3.369 10.988 8.445 1.00 89.56 117 HIS A O 1
ATOM 955 N N . SER A 1 118 ? -2.819 12.142 6.600 1.00 89.12 118 SER A N 1
ATOM 956 C CA . SER A 1 118 ? -1.511 12.616 7.089 1.00 89.12 118 SER A CA 1
ATOM 957 C C . SER A 1 118 ? -0.584 11.464 7.518 1.00 89.12 118 SER A C 1
ATOM 959 O O . SER A 1 118 ? 0.059 11.521 8.571 1.00 89.12 118 SER A O 1
ATOM 961 N N . ALA A 1 119 ? -0.558 10.390 6.728 1.00 89.94 119 ALA A N 1
ATOM 962 C CA . ALA A 1 119 ? 0.279 9.217 6.947 1.00 89.94 119 ALA A CA 1
ATOM 963 C C . ALA A 1 119 ? 1.498 9.219 6.015 1.00 89.94 119 ALA A C 1
ATOM 965 O O . ALA A 1 119 ? 1.444 9.706 4.888 1.00 89.94 119 ALA A O 1
ATOM 966 N N . PHE A 1 120 ? 2.598 8.636 6.488 1.00 88.31 120 PHE A N 1
ATOM 967 C CA . PHE A 1 120 ? 3.824 8.496 5.709 1.00 88.31 120 PHE A CA 1
ATOM 968 C C . PHE A 1 120 ? 3.852 7.155 4.969 1.00 88.31 120 PHE A C 1
ATOM 970 O O . PHE A 1 120 ? 3.447 6.125 5.512 1.00 88.31 120 PHE A O 1
ATOM 977 N N . ILE A 1 121 ? 4.381 7.171 3.747 1.00 89.31 121 ILE A N 1
ATOM 978 C CA . ILE A 1 121 ? 4.714 5.981 2.958 1.00 89.31 121 ILE A CA 1
ATOM 979 C C . ILE A 1 121 ? 6.235 5.852 2.852 1.00 89.31 121 ILE A C 1
ATOM 981 O O . ILE A 1 121 ? 6.958 6.840 2.953 1.00 89.31 121 ILE A O 1
ATOM 985 N N . THR A 1 122 ? 6.735 4.631 2.691 1.00 87.19 122 THR A N 1
ATOM 986 C CA . THR A 1 122 ? 8.175 4.376 2.583 1.00 87.19 122 THR A CA 1
ATOM 987 C C . THR A 1 122 ? 8.703 4.617 1.167 1.00 87.19 122 THR A C 1
ATOM 989 O O . THR A 1 122 ? 8.158 4.076 0.207 1.00 87.19 122 THR A O 1
ATOM 992 N N . GLY A 1 123 ? 9.830 5.334 1.088 1.00 83.25 123 GLY A N 1
ATOM 993 C CA . GLY A 1 123 ? 10.646 5.553 -0.109 1.00 83.25 123 GLY A CA 1
ATOM 994 C C . GLY A 1 123 ? 10.350 6.864 -0.840 1.00 83.25 123 GLY A C 1
ATOM 995 O O . GLY A 1 123 ? 9.478 7.627 -0.429 1.00 83.25 123 GLY A O 1
ATOM 996 N N . SER A 1 124 ? 11.115 7.125 -1.900 1.00 85.81 124 SER A N 1
ATOM 997 C CA . SER A 1 124 ? 11.109 8.402 -2.622 1.00 85.81 124 SER A CA 1
ATOM 998 C C . SER A 1 124 ? 10.788 8.186 -4.094 1.00 85.81 124 SER A C 1
ATOM 1000 O O . SER A 1 124 ? 11.303 7.252 -4.706 1.00 85.81 124 SER A O 1
ATOM 1002 N N . PHE A 1 125 ? 9.951 9.052 -4.655 1.00 84.25 125 PHE A N 1
ATOM 1003 C CA . PHE A 1 125 ? 9.658 9.099 -6.088 1.00 84.25 125 PHE A CA 1
ATOM 1004 C C . PHE A 1 125 ? 10.493 10.197 -6.741 1.00 84.25 125 PHE A C 1
ATOM 1006 O O . PHE A 1 125 ? 10.990 11.085 -6.052 1.00 84.25 125 PHE A O 1
ATOM 1013 N N . ASP A 1 126 ? 10.659 10.115 -8.058 1.00 84.12 126 ASP A N 1
ATOM 1014 C CA . ASP A 1 126 ? 11.272 11.203 -8.816 1.00 84.12 126 ASP A CA 1
ATOM 1015 C C . ASP A 1 126 ? 10.401 12.461 -8.731 1.00 84.12 126 ASP A C 1
ATOM 1017 O O . ASP A 1 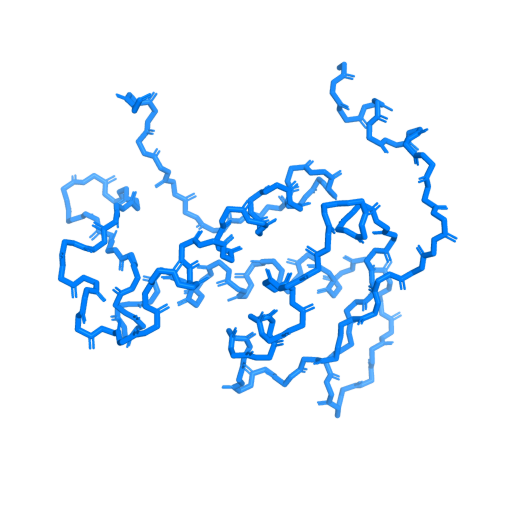126 ? 9.177 12.392 -8.853 1.00 84.12 126 ASP A O 1
ATOM 1021 N N . GLU A 1 127 ? 11.042 13.600 -8.488 1.00 77.38 127 GLU A N 1
ATOM 1022 C CA . GLU A 1 127 ? 10.392 14.908 -8.391 1.00 77.38 127 GLU A CA 1
ATOM 1023 C C . GLU A 1 127 ? 10.136 15.527 -9.776 1.00 77.38 127 GLU A C 1
ATOM 1025 O O . GLU A 1 127 ? 9.396 16.503 -9.874 1.00 77.38 127 GLU A O 1
ATOM 1030 N N . ASN A 1 128 ? 10.715 14.959 -10.844 1.00 70.50 128 ASN A N 1
ATOM 1031 C CA . ASN A 1 128 ? 10.660 15.488 -12.213 1.00 70.50 128 ASN A CA 1
ATOM 1032 C C . ASN A 1 128 ? 9.677 14.746 -13.141 1.00 70.50 128 ASN A C 1
ATOM 1034 O O . ASN A 1 128 ? 9.880 14.737 -14.358 1.00 70.50 128 ASN A O 1
ATOM 1038 N N . ILE A 1 129 ? 8.649 14.097 -12.585 1.00 55.66 129 ILE A N 1
ATOM 1039 C CA . ILE A 1 129 ? 7.567 13.465 -13.368 1.00 55.66 129 ILE A CA 1
ATOM 1040 C C . ILE A 1 129 ? 6.568 14.521 -13.847 1.00 55.66 129 ILE A C 1
ATOM 1042 O O . ILE A 1 129 ? 6.164 15.369 -13.019 1.00 55.66 129 ILE A O 1
#

=== Feature glossary ===
A reading guide for the features in this record.

Start from the sequence.

  · Sequence gives the chain of amino acids in standard one-letter code (A=alanine, C=cysteine, …, Y=tyrosine), read N→C. It is the only feature that is directly encoded by the gene; all structural features are derived from the folded form of this sequence.

Fold it, and you get atomic coordinates and the backbone conformation that goes with them.

  · Structure coordinates are given as an mmCIF _atom_site loop: one row per atom with element, residue name, chain id, sequence number, and x/y/z position in Å. Only the four main-chain atoms per residue are included here; side chains are omitted to keep the record compact.

  · Backbone dihedral angles. Every residue except chain termini has a φ (preceding-C → N → Cα → C) and a ψ (N → Cα → C → next-N). They are reported in degrees following the IUPAC sign convention. Secondary structure is essentially a statement about whi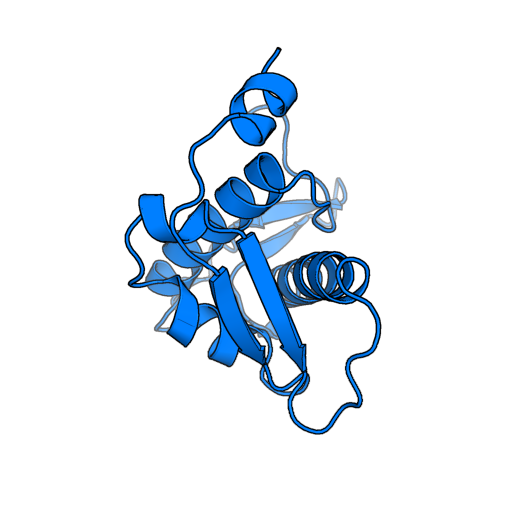ch (φ, ψ) basin each residue occupies.

  · Eight-state secondary structure (DSSP): H is the canonical α-helix, G the tighter 3₁₀-helix, I the wider π-helix; E/B are β-structure, T and S are turns and bends, and '-' is everything else. DSSP derives these from the pattern of main-chain N–H···O=C hydrogen bonds, not from the sequence.

  · SS3 is a coarse helix/strand/coil call (letters a/b/c) made by the P-SEA algorithm from inter-Cα distances and dihedrals. It is less detailed than DSSP but needs only Cα positions.

Summarize the fold with a handful of shape descriptors and a per-residue structural alphabet.

  · Radius of gyration (Rg) is the root-mean-square distance of Cα atoms from their centroid — a single number for overall size and comp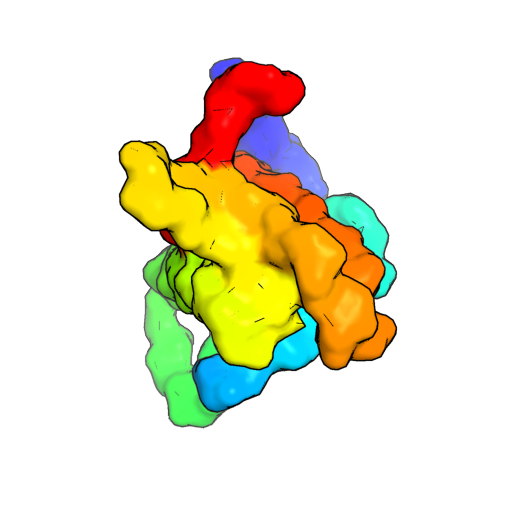actness. A globular domain of N residues has Rg ≈ 2.2·N^0.38 Å; an extended or disordered chain has a much larger Rg. The Cα contact count is the number of residue pairs whose Cα atoms are within 8 Å and are more than four positions apart in sequence — a standard proxy for tertiary packing density. The bounding box is the smallest axis-aligned box enclosing all Cα atoms.

  · 3Di is Foldseek's structural alphabet. Each residue is assigned one of twenty discrete states based on how its Cα sits relative to its spatial (not sequential) neighbors. Aligning 3Di strings finds structural homologs roughly as well as full 3D superposition, but orders of magnitude faster.

  · Solvent-accessible surface area (SASA) is the area in Å² traced out by the centre of a 1.4 Å probe sphere (a water molecule) rolled over the protein's van der Waals surface (Shrake–Rupley / Lee–Richards construction). Buried residues have near-zero SASA; fully exposed residues can exceed 200 Å². The total SASA scales roughly with the number of surface residues.

Ask how reliable the model is.

  · For AlphaFold models, the B-factor field carries pLDDT — the model's own estimate of local accuracy on a 0–100 scale. Regions with pLDDT<50 should be treated as essentially unmodeled; they often correspond to intrinsically disordered segments.

  · For experimental (PDB) structures, the B-factor (temperature factor) quantifies the positional spread of each atom in the crystal — a combination of thermal vibration and static disorder — in units of Å². High B-factors mark flexible loops or poorly resolved regions; low B-factors mark the rigid, well-ordered core.

  · Predicted Aligned Error (PAE) is an AlphaFold confidence matrix: entry (i, j) is the expected error in the position of residue j, in ångströms, when the prediction is superimposed on the true structure at residue i. Low PAE within a block of residues means that block is internally rigid and well-predicted; high PAE between two blocks means their relative placement is uncertain even if each block individually is confident.

Place it in context: what it resembles, what it is annotated as, and how it looks.

  · Structural nearest neighbors (via Foldseek easy-search vs the PDB). Reported per hit: target PDB id, E-value, and alignment TM-score. A TM-score above ~0.5 is the conventional threshold for 'same fold'.

  · Functional annotations link the protein to curated databases. InterPro entries identify conserved domains and families by matching the sequence against member-database signatures (Pfam, PROSITE, CDD, …). Gene Ontology (GO) terms describe molecular function, biological process, and cellular component in a controlled vocabulary. CATH places the structure in a hierarchical fold classification (Class/Architecture/Topology/Homologous-superfamily). The organism is the source species.

  · The contact map is a binary N×N matrix image: pixel (i, j) is dark where Cα_i and Cα_j are within 8 Å and |i−j|>4. Because the |i−j|>4 filter removes local helical contacts, off-diagonal stripes parallel to the main diagonal indicate parallel β-sheets; stripes perpendicular to it indicate antiparallel β-sheets. The Ramachandran plot scatters every residue's (φ, ψ) pair against the sterically allowed regions. The PAE heatmap renders the predicted-aligned-error matrix.

  · Six rendered views show the 3D structure from the faces of a cube — i.e. along ±x, ±y, ±z. Rendering representation is drawn randomly per protein from cartoon (secondary-structure ribbons), sticks (backbone bonds), or molecular surface; coloring is either N→C rainbow (blue at the N-terminus through red at the C-terminus) or one color per chain.